Protein AF-A0A6N8GFX6-F1 (afdb_monomer_lite)

pLDDT: mean 73.93, std 19.92, range [38.25, 97.75]

Secondary structure (DSSP, 8-state):
--PPPP-----PPPP-S---TT-EE-SPPEEEEETTEEEEEEEEEETTEEEEEEEPPSSPP-HHHHHHHHHHHHHHHH-PPP---HHHHHHHTT-S--------

Radius of gyration: 24.9 Å; chains: 1; bounding box: 67×56×66 Å

Foldseek 3Di:
DDDDDPPDDDPPPDDDDDPPVQWAFPDAWDWFQAPLGIKTWTWTAHPNDTDIDIRDHPGDHDPVRVVSVVVVVVVVVVDDDDDDDPVRVVVVVPPPPPPDDDDD

Sequence (104 aa):
MTCPAPPDDADAPGAGALDADALDVVAPATVVDLAAGAAHITPVVVDGEARYAVDLPDQPLDEDDVTSLAVALQVAQAGPAVLVDVEEYGELAQDTPDTGGPRP

Organism: NCBI:txid1038857

Structure (mmCIF, N/CA/C/O backbone):
data_AF-A0A6N8GFX6-F1
#
_entry.id   AF-A0A6N8GFX6-F1
#
loop_
_atom_site.group_PDB
_atom_site.id
_atom_site.type_symbol
_atom_site.label_atom_id
_atom_site.label_alt_id
_atom_site.label_comp_id
_atom_site.label_asym_id
_atom_site.label_entity_id
_atom_site.label_seq_id
_atom_site.pdbx_PDB_ins_code
_atom_site.Cartn_x
_atom_site.Cartn_y
_atom_site.Cartn_z
_atom_site.occupancy
_atom_site.B_iso_or_equiv
_atom_site.auth_seq_id
_atom_site.auth_comp_id
_atom_site.auth_asym_id
_atom_site.auth_atom_id
_atom_site.pdbx_PDB_model_num
ATOM 1 N N . MET A 1 1 ? -51.518 -23.865 9.362 1.00 38.88 1 MET A N 1
ATOM 2 C CA . MET A 1 1 ? -51.157 -23.397 8.005 1.00 38.88 1 MET A CA 1
ATOM 3 C C . MET A 1 1 ? -50.719 -21.945 8.160 1.00 38.88 1 MET A C 1
ATOM 5 O O . MET A 1 1 ? -51.575 -21.089 8.273 1.00 38.88 1 MET A O 1
ATOM 9 N N . THR A 1 2 ? -49.540 -21.740 8.749 1.00 49.72 2 THR A N 1
ATOM 10 C CA . THR A 1 2 ? -48.256 -21.371 8.112 1.00 49.72 2 THR A CA 1
ATOM 11 C C . THR A 1 2 ? -48.330 -20.025 7.385 1.00 49.72 2 THR A C 1
ATOM 13 O O . THR A 1 2 ? -48.848 -19.930 6.278 1.00 49.72 2 THR A O 1
ATOM 16 N N . CYS A 1 3 ? -47.860 -18.978 8.063 1.00 46.12 3 CYS A N 1
ATOM 17 C CA . CYS A 1 3 ? -47.558 -17.686 7.458 1.00 46.12 3 CYS A CA 1
ATOM 18 C C . CYS A 1 3 ? -46.173 -17.809 6.802 1.00 46.12 3 CYS A C 1
ATOM 20 O O . CYS A 1 3 ? -45.245 -18.223 7.500 1.00 46.12 3 CYS A O 1
ATOM 22 N N . PRO A 1 4 ? -45.992 -17.497 5.509 1.00 55.53 4 PRO A N 1
ATOM 23 C CA . PRO A 1 4 ? -44.657 -17.450 4.931 1.00 55.53 4 PRO A CA 1
ATOM 24 C C . PRO A 1 4 ? -43.907 -16.230 5.485 1.00 55.53 4 PRO A C 1
ATOM 26 O O . PRO A 1 4 ? -44.393 -15.103 5.397 1.00 55.53 4 PRO A O 1
ATOM 29 N N . ALA A 1 5 ? -42.747 -16.477 6.092 1.00 60.16 5 ALA A N 1
ATOM 30 C CA . ALA A 1 5 ? -41.783 -15.442 6.445 1.00 60.16 5 ALA A CA 1
ATOM 31 C C . ALA A 1 5 ? -41.205 -14.806 5.163 1.00 60.16 5 ALA A C 1
ATOM 33 O O . ALA A 1 5 ? -41.067 -15.514 4.159 1.00 60.16 5 ALA A O 1
ATOM 34 N N . PRO A 1 6 ? -40.878 -13.501 5.161 1.00 62.94 6 PRO A N 1
ATOM 35 C CA . PRO A 1 6 ? -40.122 -12.904 4.064 1.00 62.94 6 PRO A CA 1
ATOM 36 C C . PRO A 1 6 ? -38.713 -13.526 4.007 1.00 62.94 6 PRO A C 1
ATOM 38 O O . PRO A 1 6 ? -38.164 -13.842 5.065 1.00 62.94 6 PRO A O 1
ATOM 41 N N . PRO A 1 7 ? -38.121 -13.734 2.815 1.00 55.84 7 PRO A N 1
ATOM 42 C CA . PRO A 1 7 ? -36.706 -14.060 2.728 1.00 55.84 7 PRO A CA 1
ATOM 43 C C . PRO A 1 7 ? -35.907 -12.851 3.221 1.00 55.84 7 PRO A C 1
ATOM 45 O O . PRO A 1 7 ? -35.988 -11.765 2.650 1.00 55.84 7 PRO A O 1
ATOM 48 N N . ASP A 1 8 ? -35.219 -13.069 4.336 1.00 50.16 8 ASP A N 1
ATOM 49 C CA . ASP A 1 8 ? -34.257 -12.161 4.940 1.00 50.16 8 ASP A CA 1
ATOM 50 C C . ASP A 1 8 ? -33.127 -11.904 3.935 1.00 50.16 8 ASP A C 1
ATOM 52 O O . ASP A 1 8 ? -32.556 -12.831 3.354 1.00 50.16 8 ASP A O 1
ATOM 56 N N . ASP A 1 9 ? -32.890 -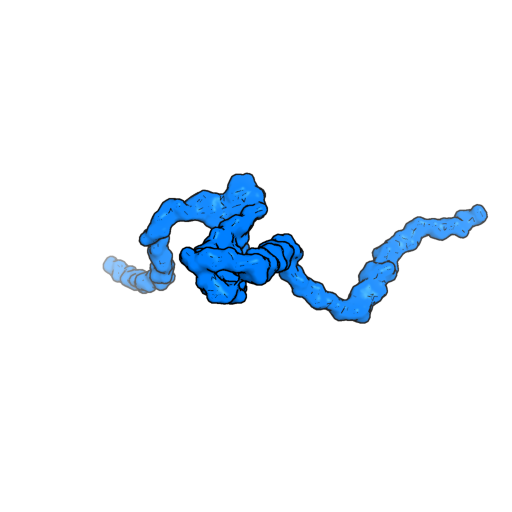10.623 3.692 1.00 52.56 9 ASP A N 1
ATOM 57 C CA . ASP A 1 9 ? -31.828 -10.060 2.876 1.00 52.56 9 ASP A CA 1
ATOM 58 C C . ASP A 1 9 ? -30.478 -10.396 3.532 1.00 52.56 9 ASP A C 1
ATOM 60 O O . ASP A 1 9 ? -30.102 -9.812 4.547 1.00 52.56 9 ASP A O 1
ATOM 64 N N . ALA A 1 10 ? -29.762 -11.378 2.988 1.00 44.44 10 ALA A N 1
ATOM 65 C CA . ALA A 1 10 ? -28.381 -11.660 3.363 1.00 44.44 10 ALA A CA 1
ATOM 66 C C . ALA A 1 10 ? -27.617 -12.257 2.174 1.00 44.44 10 ALA A C 1
ATOM 68 O O . ALA A 1 10 ? -27.044 -13.343 2.257 1.00 44.44 10 ALA A O 1
ATOM 69 N N . ASP A 1 11 ? -27.568 -11.516 1.065 1.00 44.56 11 ASP A N 1
ATOM 70 C CA . ASP A 1 11 ? -26.454 -11.607 0.113 1.00 44.56 11 ASP A CA 1
ATOM 71 C C . ASP A 1 11 ? -25.204 -10.991 0.780 1.00 44.56 11 ASP A C 1
ATOM 73 O O . ASP A 1 11 ? -24.709 -9.921 0.427 1.00 44.56 11 ASP A O 1
ATOM 77 N N . ALA A 1 12 ? -24.713 -11.655 1.829 1.00 45.22 12 ALA A N 1
ATOM 78 C CA . ALA A 1 12 ? -23.342 -11.481 2.276 1.00 45.22 12 ALA A CA 1
ATOM 79 C C . ALA A 1 12 ? -22.467 -12.192 1.233 1.00 45.22 12 ALA A C 1
ATOM 81 O O . ALA A 1 12 ? -22.660 -13.394 1.018 1.00 45.22 12 ALA A O 1
ATOM 82 N N . PRO A 1 13 ? -21.541 -11.497 0.549 1.00 46.16 13 PRO A N 1
ATOM 83 C CA . PRO A 1 13 ? -20.717 -12.138 -0.458 1.00 46.16 13 PRO A CA 1
ATOM 84 C C . PRO A 1 13 ? -19.903 -13.232 0.227 1.00 46.16 13 PRO A C 1
ATOM 86 O O . PRO A 1 13 ? -19.152 -12.985 1.171 1.00 46.16 13 PRO A O 1
ATOM 89 N N . GLY A 1 14 ? -20.137 -14.459 -0.234 1.00 38.25 14 GLY A N 1
ATOM 90 C CA . GLY A 1 14 ? -19.536 -15.664 0.299 1.00 38.25 14 GLY A CA 1
ATOM 91 C C . GLY A 1 14 ? -18.019 -15.554 0.348 1.00 38.25 14 GLY A C 1
ATOM 92 O O . GLY A 1 14 ? -17.357 -15.332 -0.666 1.00 38.25 14 GLY A O 1
ATOM 93 N N . ALA A 1 15 ? -17.492 -15.771 1.549 1.00 50.91 15 ALA A N 1
ATOM 94 C CA . ALA A 1 15 ? -16.131 -16.214 1.769 1.00 50.91 15 ALA A CA 1
ATOM 95 C C . ALA A 1 15 ? -15.851 -17.428 0.875 1.00 50.91 15 ALA A C 1
ATOM 97 O O . ALA A 1 15 ? -16.547 -18.445 0.944 1.00 50.91 15 ALA A O 1
ATOM 98 N N . GLY A 1 16 ? -14.851 -17.308 0.009 1.00 47.44 16 GLY A N 1
ATOM 99 C CA . GLY A 1 16 ? -14.548 -18.376 -0.927 1.00 47.44 16 GLY A CA 1
ATOM 100 C C . GLY A 1 16 ? -13.411 -18.081 -1.886 1.00 47.44 16 GLY A C 1
ATOM 101 O O . GLY A 1 16 ? -13.595 -18.289 -3.079 1.00 47.44 16 GLY A O 1
ATOM 102 N N . ALA A 1 17 ? -12.249 -17.646 -1.391 1.00 42.91 17 ALA A N 1
ATOM 103 C CA . ALA A 1 17 ? -10.986 -17.899 -2.084 1.00 42.91 17 ALA A CA 1
ATOM 104 C C . ALA A 1 17 ? -9.770 -17.674 -1.168 1.00 42.91 17 ALA A C 1
ATOM 106 O O . ALA A 1 17 ? -9.305 -16.552 -1.023 1.00 42.91 17 ALA A O 1
ATOM 107 N N . LEU A 1 18 ? -9.211 -18.800 -0.708 1.00 41.50 18 LEU A N 1
ATOM 108 C CA . LEU A 1 18 ? -7.833 -18.994 -0.238 1.00 41.50 18 LEU A CA 1
ATOM 109 C C . LEU A 1 18 ? -7.549 -18.563 1.210 1.00 41.50 18 LEU A C 1
ATOM 111 O O . LEU A 1 18 ? -7.956 -17.503 1.657 1.00 41.50 18 LEU A O 1
ATOM 115 N N . ASP A 1 19 ? -6.844 -19.439 1.923 1.00 46.69 19 ASP A N 1
ATOM 116 C CA . ASP A 1 19 ? -6.349 -19.296 3.295 1.00 46.69 19 ASP A CA 1
ATOM 117 C C . ASP A 1 19 ? -5.463 -18.034 3.416 1.00 46.69 19 ASP A C 1
ATOM 119 O O . ASP A 1 19 ? -4.249 -18.066 3.229 1.00 46.69 19 ASP A O 1
ATOM 123 N N . ALA A 1 20 ? -6.123 -16.898 3.639 1.00 50.47 20 ALA A N 1
ATOM 124 C CA . ALA A 1 20 ? -5.583 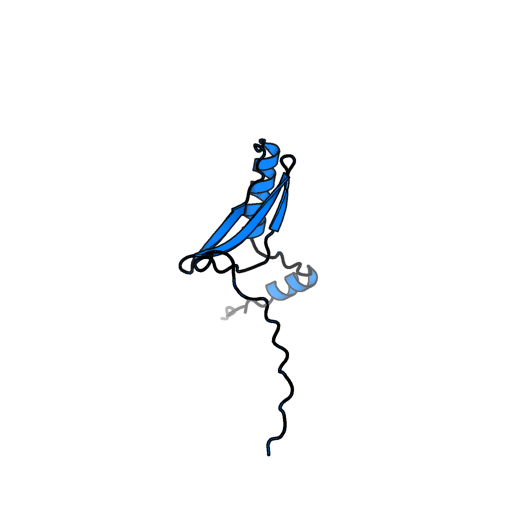-15.609 4.072 1.00 50.47 20 ALA A CA 1
ATOM 125 C C . ALA A 1 20 ? -5.918 -15.350 5.561 1.00 50.47 20 ALA A C 1
ATOM 127 O O . ALA A 1 20 ? -5.645 -14.280 6.098 1.00 50.47 20 ALA A O 1
ATOM 128 N N . ASP A 1 21 ? -6.482 -16.361 6.232 1.00 49.78 21 ASP A N 1
ATOM 129 C CA . ASP A 1 21 ? -7.096 -16.361 7.569 1.00 49.78 21 ASP A CA 1
ATOM 130 C C . ASP A 1 21 ? -6.130 -16.119 8.750 1.00 49.78 21 ASP A C 1
ATOM 132 O O . ASP A 1 21 ? -6.537 -16.189 9.907 1.00 49.78 21 ASP A O 1
ATOM 136 N N . ALA A 1 22 ? -4.853 -15.817 8.502 1.00 54.44 22 ALA A N 1
ATOM 137 C CA . ALA A 1 22 ? -3.909 -15.408 9.550 1.00 54.44 22 ALA A CA 1
ATOM 138 C C . ALA A 1 22 ? -3.534 -13.917 9.496 1.00 54.44 22 ALA A C 1
ATOM 140 O O . ALA A 1 22 ? -2.825 -13.443 10.384 1.00 54.44 22 ALA A O 1
ATOM 141 N N . LEU A 1 23 ? -3.969 -13.187 8.462 1.00 59.28 23 LEU A N 1
ATOM 142 C CA . LEU A 1 23 ? -3.656 -11.772 8.276 1.00 59.28 23 LEU A CA 1
ATOM 143 C C . LEU A 1 23 ? -4.938 -10.953 8.410 1.00 59.28 23 LEU A C 1
ATOM 145 O O . LEU A 1 23 ? -5.703 -10.815 7.459 1.00 59.28 23 LEU A O 1
ATOM 149 N N . ASP A 1 24 ? -5.167 -10.400 9.598 1.00 74.88 24 ASP A N 1
ATOM 150 C CA . ASP A 1 24 ? -6.302 -9.503 9.819 1.00 74.88 24 ASP A CA 1
ATOM 151 C C . ASP A 1 24 ? -5.970 -8.125 9.228 1.00 74.88 24 ASP A C 1
ATOM 153 O O . ASP A 1 24 ? -5.066 -7.434 9.708 1.00 74.88 24 ASP A O 1
ATOM 157 N N . VAL A 1 25 ? -6.633 -7.758 8.128 1.00 78.12 25 VAL A N 1
ATOM 158 C CA . VAL A 1 25 ? -6.407 -6.479 7.442 1.00 78.12 25 VAL A CA 1
ATOM 159 C C . VAL A 1 25 ? -7.017 -5.358 8.275 1.00 78.12 25 VAL A C 1
ATOM 161 O O . VAL A 1 25 ? -8.230 -5.271 8.441 1.00 78.12 25 VAL A O 1
ATOM 164 N N . VAL A 1 26 ? -6.166 -4.461 8.771 1.00 79.75 26 VAL A N 1
ATOM 165 C CA . VAL A 1 26 ? -6.570 -3.442 9.758 1.00 79.75 26 VAL A CA 1
ATOM 166 C C . VAL A 1 26 ? -7.124 -2.179 9.099 1.00 79.75 26 VAL A C 1
ATOM 168 O O . VAL A 1 26 ? -7.896 -1.434 9.700 1.00 79.75 26 VAL A O 1
ATOM 171 N N . ALA A 1 27 ? -6.705 -1.904 7.867 1.00 80.06 27 ALA A N 1
ATOM 172 C CA . ALA A 1 27 ? -7.054 -0.698 7.128 1.00 80.06 27 ALA A CA 1
ATOM 173 C C . ALA A 1 27 ? -6.913 -0.930 5.612 1.00 80.06 27 ALA A C 1
ATOM 175 O O . ALA A 1 27 ? -6.225 -1.866 5.195 1.00 80.06 27 ALA A O 1
ATOM 176 N N . PRO A 1 28 ? -7.567 -0.098 4.777 1.00 81.75 28 PRO A N 1
ATOM 177 C CA . PRO A 1 28 ? -7.424 -0.185 3.328 1.00 81.75 28 PRO A CA 1
ATOM 178 C C . PRO A 1 28 ? -5.961 -0.024 2.900 1.00 81.75 28 PRO A C 1
ATOM 180 O O . PRO A 1 28 ? -5.194 0.707 3.529 1.00 81.75 28 PRO A O 1
ATOM 183 N N . ALA A 1 29 ? -5.591 -0.699 1.812 1.00 86.69 29 ALA A N 1
ATOM 184 C CA . ALA A 1 29 ? -4.242 -0.638 1.275 1.00 86.69 29 ALA A CA 1
ATOM 185 C C . ALA A 1 29 ? -3.905 0.767 0.753 1.00 86.69 29 ALA A C 1
ATOM 187 O O . ALA A 1 29 ? -4.694 1.387 0.034 1.00 86.69 29 ALA A O 1
ATOM 188 N N . THR A 1 30 ? -2.701 1.237 1.065 1.00 90.06 30 THR A N 1
ATOM 189 C CA . THR A 1 30 ? -2.115 2.417 0.428 1.00 90.06 30 THR A CA 1
ATOM 190 C C . THR A 1 30 ? -1.564 2.006 -0.930 1.00 90.06 30 THR A C 1
ATOM 192 O O . THR A 1 30 ? -0.712 1.121 -1.009 1.00 90.06 30 THR A O 1
ATOM 195 N N . VAL A 1 31 ? -2.038 2.651 -1.994 1.00 93.38 31 VAL A N 1
ATOM 196 C CA . VAL A 1 31 ? -1.548 2.426 -3.360 1.00 93.38 31 VAL A CA 1
ATOM 197 C C . VAL A 1 31 ? -0.449 3.434 -3.672 1.00 93.38 31 VAL A C 1
ATOM 199 O O . VAL A 1 31 ? -0.635 4.635 -3.472 1.00 93.38 31 VAL A O 1
ATOM 202 N N . VAL A 1 32 ? 0.683 2.944 -4.168 1.00 94.06 32 VAL A N 1
ATOM 203 C CA . VAL A 1 32 ? 1.829 3.752 -4.590 1.00 94.06 32 VAL A CA 1
ATOM 204 C C . VAL A 1 32 ? 2.014 3.563 -6.088 1.00 94.06 32 VAL A C 1
ATOM 206 O O . VAL A 1 32 ? 2.248 2.448 -6.546 1.00 94.06 32 VAL A O 1
ATOM 209 N N . ASP A 1 33 ? 1.890 4.644 -6.849 1.00 94.88 33 ASP A N 1
ATOM 210 C CA . ASP A 1 33 ? 2.123 4.631 -8.293 1.00 94.88 33 ASP A CA 1
ATOM 211 C C . ASP A 1 33 ? 3.629 4.790 -8.547 1.00 94.88 33 ASP A C 1
ATOM 213 O O . ASP A 1 33 ? 4.199 5.847 -8.268 1.00 94.88 33 ASP A O 1
ATOM 217 N N . LEU A 1 34 ? 4.280 3.705 -8.972 1.00 94.50 34 LEU A N 1
ATOM 218 C CA . LEU A 1 34 ? 5.703 3.662 -9.314 1.00 94.50 34 LEU A CA 1
ATOM 219 C C . LEU A 1 34 ? 5.861 3.630 -10.837 1.00 94.50 34 LEU A C 1
ATOM 221 O O . LEU A 1 34 ? 4.943 3.228 -11.558 1.00 94.50 34 LEU A O 1
ATOM 225 N N . ALA A 1 35 ? 7.048 3.960 -11.344 1.00 94.12 35 ALA A N 1
ATOM 226 C CA . ALA A 1 35 ? 7.342 3.859 -12.772 1.00 94.12 35 ALA A CA 1
ATOM 227 C C . ALA A 1 35 ? 7.219 2.409 -13.279 1.00 94.12 35 ALA A C 1
ATOM 229 O O . ALA A 1 35 ? 6.719 2.169 -14.383 1.00 94.12 35 ALA A O 1
ATOM 230 N N . ALA A 1 36 ? 7.614 1.435 -12.453 1.00 91.31 36 ALA A N 1
ATOM 231 C CA . ALA A 1 36 ? 7.445 0.005 -12.711 1.00 91.31 36 ALA A CA 1
ATOM 232 C C . ALA A 1 36 ? 5.983 -0.496 -12.623 1.00 91.31 36 ALA A C 1
ATOM 234 O O . ALA A 1 36 ? 5.675 -1.584 -13.124 1.00 91.31 36 ALA A O 1
ATOM 235 N N . GLY A 1 37 ? 5.070 0.274 -12.023 1.00 93.38 37 GLY A N 1
ATOM 236 C CA . GLY A 1 37 ? 3.660 -0.079 -11.828 1.00 93.38 37 GLY A CA 1
ATOM 237 C C . GLY A 1 37 ? 3.165 0.174 -10.401 1.00 93.38 37 GLY A C 1
ATOM 238 O O . GLY A 1 37 ? 3.910 0.608 -9.530 1.00 93.38 37 GLY A O 1
ATOM 239 N N . ALA A 1 38 ? 1.888 -0.100 -10.141 1.00 94.94 38 ALA A N 1
ATOM 240 C CA . ALA A 1 38 ? 1.305 0.138 -8.823 1.00 94.94 38 ALA A CA 1
ATOM 241 C C . ALA A 1 38 ? 1.789 -0.894 -7.789 1.00 94.94 38 ALA A C 1
ATOM 243 O O . ALA A 1 38 ? 1.623 -2.097 -7.991 1.00 94.94 38 ALA A O 1
ATOM 244 N N . ALA A 1 39 ? 2.318 -0.415 -6.664 1.00 95.38 39 ALA A N 1
ATOM 245 C CA . ALA A 1 39 ? 2.569 -1.215 -5.470 1.00 95.38 39 ALA A CA 1
ATOM 246 C C . ALA A 1 39 ? 1.458 -0.991 -4.433 1.00 95.38 39 ALA A C 1
ATOM 248 O O . ALA A 1 39 ? 0.921 0.114 -4.309 1.00 95.38 39 ALA A O 1
ATOM 249 N N . HIS A 1 40 ? 1.130 -2.025 -3.657 1.00 95.00 40 HIS A N 1
ATOM 250 C CA . HIS A 1 40 ? 0.101 -1.958 -2.617 1.00 95.00 40 HIS A CA 1
ATOM 251 C C . HIS A 1 40 ? 0.704 -2.266 -1.249 1.00 95.00 40 HIS A C 1
ATOM 253 O O . HIS A 1 40 ? 1.306 -3.318 -1.042 1.00 95.00 40 HIS A O 1
ATOM 259 N N . ILE A 1 41 ? 0.508 -1.360 -0.293 1.00 94.06 41 ILE A N 1
ATOM 260 C CA . ILE A 1 41 ? 0.940 -1.519 1.097 1.00 94.06 41 ILE A CA 1
ATOM 261 C C . ILE A 1 41 ? -0.303 -1.759 1.949 1.00 94.06 41 ILE A C 1
ATOM 263 O O . ILE A 1 41 ? -1.093 -0.843 2.173 1.00 94.06 41 ILE A O 1
ATOM 267 N N . THR A 1 42 ? -0.472 -2.985 2.440 1.00 92.50 42 THR A N 1
ATOM 268 C CA . THR A 1 42 ? -1.641 -3.392 3.230 1.00 92.50 42 THR A CA 1
ATOM 269 C C . THR A 1 42 ? -1.244 -3.599 4.693 1.00 92.50 42 THR A C 1
ATOM 271 O O . THR A 1 42 ? -0.440 -4.491 4.975 1.00 92.50 42 THR A O 1
ATOM 274 N N . PRO A 1 43 ? -1.774 -2.809 5.642 1.00 90.50 43 PRO A N 1
ATOM 275 C CA . PRO A 1 43 ? -1.560 -3.048 7.064 1.00 90.50 43 PRO A CA 1
ATOM 276 C C . PRO A 1 43 ? -2.296 -4.317 7.507 1.00 90.50 43 PRO A C 1
ATOM 278 O O . PRO A 1 43 ? -3.500 -4.464 7.285 1.00 90.50 43 PRO A O 1
ATOM 281 N N . VAL A 1 44 ? -1.569 -5.221 8.156 1.00 91.12 44 VAL A N 1
ATOM 282 C CA . VAL A 1 44 ? -2.069 -6.517 8.629 1.00 91.12 44 VAL A CA 1
ATOM 283 C C . VAL A 1 44 ? -1.648 -6.752 10.074 1.00 91.12 44 VAL A C 1
ATOM 285 O O . VAL A 1 44 ? -0.567 -6.336 10.485 1.00 91.12 44 VAL A O 1
ATOM 288 N N . VAL A 1 45 ? -2.471 -7.438 10.859 1.00 90.00 45 VAL A N 1
ATOM 289 C CA . VAL A 1 45 ? -2.076 -7.940 12.180 1.00 90.00 45 VAL A CA 1
ATOM 290 C C . VAL A 1 45 ? -1.664 -9.392 12.051 1.00 90.00 45 VAL A C 1
ATOM 292 O O . VAL A 1 45 ? -2.406 -10.217 11.524 1.00 90.00 45 VAL A O 1
ATOM 295 N N . VAL A 1 46 ? -0.472 -9.694 12.559 1.00 90.69 46 VAL A N 1
ATOM 296 C CA . VAL A 1 46 ? 0.098 -11.041 12.566 1.00 90.69 46 VAL A CA 1
ATOM 297 C C . VAL A 1 46 ? 0.573 -11.330 13.980 1.00 90.69 46 VAL A C 1
ATOM 299 O O . VAL A 1 46 ? 1.426 -10.616 14.504 1.00 90.69 46 VAL A O 1
ATOM 302 N N . ASP A 1 47 ? -0.010 -12.343 14.619 1.00 89.44 47 ASP A N 1
ATOM 303 C CA . ASP A 1 47 ? 0.248 -12.692 16.026 1.00 89.44 47 ASP A CA 1
ATOM 304 C C . ASP A 1 47 ? 0.017 -11.527 17.015 1.00 89.44 47 ASP A C 1
ATOM 306 O O . ASP A 1 47 ? 0.693 -11.413 18.037 1.00 89.44 47 ASP A O 1
ATOM 310 N N . GLY A 1 48 ? -0.930 -10.631 16.714 1.00 87.12 48 GLY A N 1
ATOM 311 C CA . GLY A 1 48 ? -1.207 -9.441 17.530 1.00 87.12 48 GLY A CA 1
ATOM 312 C C . GLY A 1 48 ? -0.226 -8.279 17.324 1.00 87.12 48 GLY A C 1
ATOM 313 O O . GLY A 1 48 ? -0.353 -7.255 17.992 1.00 87.12 48 GLY A O 1
ATOM 314 N N . GLU A 1 49 ? 0.728 -8.406 16.399 1.00 87.25 49 GLU A N 1
ATOM 315 C CA . GLU A 1 49 ? 1.669 -7.349 16.030 1.00 87.25 49 GLU A CA 1
ATOM 316 C C . GLU A 1 49 ? 1.262 -6.704 14.699 1.00 87.25 49 GLU A C 1
ATOM 318 O O . GLU A 1 49 ? 0.952 -7.397 13.728 1.00 87.25 49 GLU A O 1
ATOM 323 N N . ALA A 1 50 ? 1.278 -5.370 14.647 1.00 86.81 50 ALA A N 1
ATOM 324 C CA . ALA A 1 50 ? 1.020 -4.628 13.418 1.00 86.81 50 ALA A CA 1
ATOM 325 C C . ALA A 1 50 ? 2.194 -4.791 12.441 1.00 86.81 50 ALA A C 1
ATOM 327 O O . ALA A 1 50 ? 3.328 -4.410 12.736 1.00 86.81 50 ALA A O 1
ATOM 328 N N . ARG A 1 51 ? 1.907 -5.345 11.263 1.00 90.88 51 ARG A N 1
ATOM 329 C CA . ARG A 1 51 ? 2.842 -5.555 10.154 1.00 90.88 51 ARG A CA 1
ATOM 330 C C . ARG A 1 51 ? 2.254 -4.985 8.865 1.00 90.88 51 ARG A C 1
ATOM 332 O O . ARG A 1 51 ? 1.126 -4.501 8.830 1.00 90.88 51 ARG A O 1
ATOM 339 N N . TYR A 1 52 ? 3.040 -5.029 7.797 1.00 90.75 52 TYR A N 1
ATOM 340 C CA . TYR A 1 52 ? 2.630 -4.547 6.484 1.00 90.75 52 TYR A CA 1
ATOM 341 C C . TYR A 1 52 ? 2.960 -5.603 5.439 1.00 90.75 52 TYR A C 1
ATOM 343 O O . TYR A 1 52 ? 4.109 -6.032 5.330 1.00 90.75 52 TYR A O 1
ATOM 351 N N . ALA A 1 53 ? 1.950 -6.018 4.682 1.00 92.56 53 ALA A N 1
ATOM 352 C CA . ALA A 1 53 ? 2.138 -6.778 3.459 1.00 92.56 53 ALA A CA 1
ATOM 353 C C . ALA A 1 53 ? 2.390 -5.794 2.312 1.00 92.56 53 ALA A C 1
ATOM 355 O O . ALA A 1 53 ? 1.663 -4.809 2.170 1.00 92.56 53 ALA A O 1
ATOM 356 N N . VAL A 1 54 ? 3.426 -6.048 1.516 1.00 93.81 54 VAL A N 1
ATOM 357 C CA . VAL A 1 54 ? 3.788 -5.211 0.367 1.00 93.81 54 VAL A CA 1
ATOM 358 C C . VAL A 1 54 ? 3.698 -6.060 -0.892 1.00 93.81 54 VAL A C 1
ATOM 360 O O . VAL A 1 54 ? 4.443 -7.028 -1.038 1.00 93.81 54 VAL A O 1
ATOM 363 N N . ASP A 1 55 ? 2.778 -5.693 -1.776 1.00 95.25 55 ASP A N 1
ATOM 364 C CA . ASP A 1 55 ? 2.621 -6.268 -3.110 1.00 95.25 55 ASP A CA 1
ATOM 365 C C . ASP A 1 55 ? 3.333 -5.353 -4.115 1.00 95.25 55 ASP A C 1
ATOM 367 O O . ASP A 1 55 ? 3.048 -4.152 -4.178 1.00 95.25 55 ASP A O 1
ATOM 371 N N . LEU A 1 56 ? 4.327 -5.899 -4.815 1.00 95.25 56 LEU A N 1
ATOM 372 C CA . LEU A 1 56 ? 5.180 -5.165 -5.747 1.00 95.25 56 LEU A CA 1
ATOM 373 C C . LEU A 1 56 ? 4.764 -5.456 -7.190 1.00 95.25 56 LEU A C 1
ATOM 375 O O . LEU A 1 56 ? 4.342 -6.576 -7.479 1.00 95.25 56 LEU A O 1
ATOM 3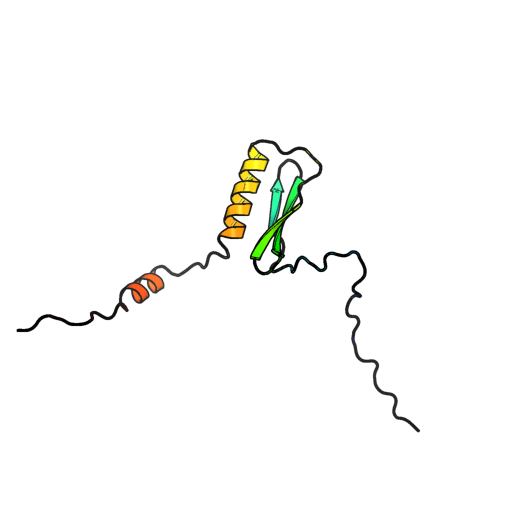79 N N . PRO A 1 57 ? 4.957 -4.503 -8.118 1.00 94.44 57 PRO A N 1
ATOM 380 C CA . PRO A 1 57 ? 4.747 -4.773 -9.531 1.00 94.44 57 PRO A CA 1
ATOM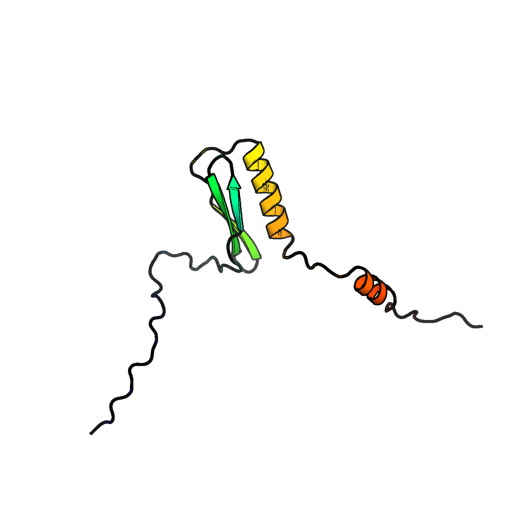 381 C C . PRO A 1 57 ? 5.707 -5.859 -10.042 1.00 94.44 57 PRO A C 1
ATOM 383 O O . PRO A 1 57 ? 6.826 -6.011 -9.552 1.00 94.44 57 PRO A O 1
ATOM 386 N N . ASP A 1 58 ? 5.291 -6.575 -11.088 1.00 94.31 58 ASP A N 1
ATOM 387 C CA . ASP A 1 58 ? 6.105 -7.623 -11.723 1.00 94.31 58 ASP A CA 1
ATOM 388 C C . ASP A 1 58 ? 7.382 -7.079 -12.391 1.00 94.31 58 ASP A C 1
ATOM 390 O O . ASP A 1 58 ? 8.338 -7.820 -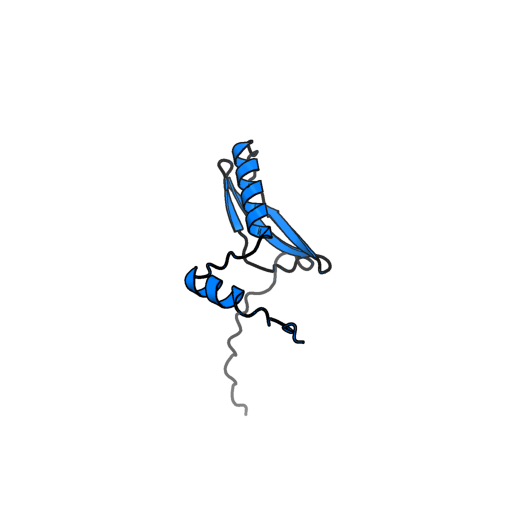12.641 1.00 94.31 58 ASP A O 1
ATOM 394 N N . GLN A 1 59 ? 7.395 -5.787 -12.732 1.00 93.56 59 GLN A N 1
ATOM 395 C CA . GLN A 1 59 ? 8.558 -5.128 -13.316 1.00 93.56 59 GLN A CA 1
ATOM 396 C C . GLN A 1 59 ? 9.597 -4.795 -12.235 1.00 93.56 59 GLN A C 1
ATOM 398 O O . GLN A 1 59 ? 9.236 -4.433 -11.116 1.00 93.56 59 GLN A O 1
ATOM 403 N N . PRO A 1 60 ? 10.900 -4.881 -12.559 1.00 94.44 60 PRO A N 1
ATOM 404 C CA . PRO A 1 60 ? 11.947 -4.534 -11.611 1.00 94.44 60 PRO A CA 1
ATOM 405 C C . PRO A 1 60 ? 11.871 -3.050 -11.243 1.00 94.44 60 PRO A C 1
ATOM 407 O O . PRO A 1 60 ? 11.751 -2.200 -12.122 1.00 94.44 60 PRO A O 1
ATOM 410 N N . LEU A 1 61 ? 11.992 -2.765 -9.949 1.00 96.38 61 LEU A N 1
ATOM 411 C CA . LEU A 1 61 ? 12.047 -1.402 -9.430 1.00 96.38 61 LEU A CA 1
ATOM 412 C C . LEU A 1 61 ? 13.428 -0.789 -9.676 1.00 96.38 61 LEU A C 1
ATOM 414 O O . LEU A 1 61 ? 14.452 -1.455 -9.478 1.00 96.38 61 LEU A O 1
ATOM 418 N N . ASP A 1 62 ? 13.453 0.483 -10.056 1.00 97.00 62 ASP A N 1
ATOM 419 C CA . ASP A 1 62 ? 14.666 1.297 -10.045 1.00 97.00 62 ASP A CA 1
ATOM 420 C C . ASP A 1 62 ? 14.870 2.009 -8.689 1.00 97.00 62 ASP A C 1
ATOM 422 O O . ASP A 1 62 ? 14.142 1.789 -7.720 1.00 97.00 62 ASP A O 1
ATOM 426 N N . GLU A 1 63 ? 15.927 2.816 -8.578 1.00 97.75 63 GLU A N 1
ATOM 427 C CA . GLU A 1 63 ? 16.273 3.503 -7.325 1.00 97.75 63 GLU A CA 1
ATOM 428 C C . GLU A 1 63 ? 15.222 4.549 -6.910 1.00 97.75 63 GLU A C 1
ATOM 430 O O . GLU A 1 63 ? 14.951 4.716 -5.713 1.00 97.75 63 GLU A O 1
ATOM 435 N N . ASP A 1 64 ? 14.595 5.212 -7.883 1.00 96.69 64 ASP A N 1
ATOM 436 C CA . ASP A 1 64 ? 13.560 6.218 -7.643 1.00 96.69 64 ASP A CA 1
ATOM 437 C C . ASP A 1 64 ? 12.268 5.553 -7.143 1.00 96.69 64 ASP A C 1
ATOM 439 O O . ASP A 1 64 ? 11.644 6.024 -6.181 1.00 96.69 64 ASP A O 1
ATOM 443 N N . ASP A 1 65 ? 11.912 4.406 -7.722 1.00 96.38 65 ASP A N 1
ATOM 444 C CA . ASP A 1 65 ? 10.781 3.586 -7.295 1.00 96.38 65 ASP A CA 1
ATOM 445 C C . ASP A 1 65 ? 10.977 3.049 -5.870 1.00 96.38 65 ASP A C 1
ATOM 447 O O . ASP A 1 65 ? 10.078 3.143 -5.028 1.00 96.38 65 ASP A O 1
ATOM 451 N N . VAL A 1 66 ? 12.173 2.539 -5.554 1.00 95.88 66 VAL A N 1
ATOM 452 C CA . VAL A 1 66 ? 12.509 2.075 -4.195 1.00 95.88 66 VAL A CA 1
ATOM 453 C C . VAL A 1 66 ? 12.429 3.224 -3.189 1.00 95.88 66 VAL A C 1
ATOM 455 O O . VAL A 1 66 ? 11.909 3.043 -2.084 1.00 95.88 66 VAL A O 1
ATOM 458 N N . THR A 1 67 ? 12.901 4.415 -3.564 1.00 96.06 67 THR A N 1
ATOM 459 C CA . THR A 1 67 ? 12.843 5.609 -2.706 1.00 96.06 67 THR A CA 1
ATOM 460 C C . THR A 1 67 ? 11.398 6.032 -2.447 1.00 96.06 67 THR A C 1
ATOM 462 O O . THR A 1 67 ? 11.016 6.271 -1.298 1.00 96.06 67 THR A O 1
ATOM 465 N N . SER A 1 68 ? 10.571 6.055 -3.492 1.00 94.56 68 SER A N 1
ATOM 466 C CA . SER A 1 68 ? 9.138 6.360 -3.406 1.00 94.56 68 SER A CA 1
ATOM 467 C C . SER A 1 68 ? 8.402 5.371 -2.500 1.00 94.56 68 SER A C 1
ATOM 469 O O . SER A 1 68 ? 7.645 5.775 -1.612 1.00 94.56 68 SER A O 1
ATOM 471 N N . LEU A 1 69 ? 8.685 4.075 -2.656 1.00 94.25 69 LEU A N 1
ATOM 472 C CA . LEU A 1 69 ? 8.110 3.022 -1.825 1.00 94.25 69 LEU A CA 1
ATOM 473 C C . LEU A 1 69 ? 8.526 3.155 -0.351 1.00 94.25 69 LEU A C 1
ATOM 475 O O . LEU A 1 69 ? 7.691 2.997 0.541 1.00 94.25 69 LEU A O 1
ATOM 479 N N . ALA A 1 70 ? 9.793 3.481 -0.077 1.00 94.69 70 ALA A N 1
ATOM 480 C CA . ALA A 1 70 ? 10.288 3.670 1.286 1.00 94.69 70 ALA A CA 1
ATOM 481 C C . ALA A 1 70 ? 9.585 4.837 1.999 1.00 94.69 70 ALA A C 1
ATOM 483 O O . ALA A 1 70 ? 9.187 4.706 3.160 1.00 94.69 70 ALA A O 1
ATOM 484 N N . VAL A 1 71 ? 9.374 5.957 1.299 1.00 93.69 71 VAL A N 1
ATOM 485 C CA . VAL A 1 71 ? 8.620 7.103 1.833 1.00 93.69 71 VAL A CA 1
ATOM 486 C C . VAL A 1 71 ? 7.170 6.714 2.108 1.00 93.69 71 VAL A C 1
ATOM 488 O O . VAL A 1 71 ? 6.656 6.997 3.191 1.00 93.69 71 VAL A O 1
ATOM 491 N N . ALA A 1 72 ? 6.517 6.024 1.171 1.00 92.06 72 ALA A N 1
ATOM 492 C CA . ALA A 1 72 ? 5.138 5.581 1.347 1.00 92.06 72 ALA A CA 1
ATOM 493 C C . ALA A 1 72 ? 4.981 4.627 2.542 1.00 92.06 72 ALA A C 1
ATOM 495 O O . ALA A 1 72 ? 4.038 4.769 3.322 1.00 92.06 72 ALA A O 1
ATOM 496 N N . LEU A 1 73 ? 5.929 3.706 2.741 1.00 91.56 73 LEU A N 1
ATOM 497 C CA . LEU A 1 73 ? 5.932 2.808 3.895 1.00 91.56 73 LEU A CA 1
ATOM 498 C C . LEU A 1 73 ? 6.119 3.575 5.210 1.00 91.56 73 LEU A C 1
ATOM 500 O O . LEU A 1 73 ? 5.418 3.303 6.184 1.00 91.56 73 LEU A O 1
ATOM 504 N N . GLN A 1 74 ? 7.011 4.567 5.237 1.00 90.38 74 GLN A N 1
ATOM 505 C CA . GLN A 1 74 ? 7.212 5.415 6.413 1.00 90.38 74 GLN A CA 1
ATOM 506 C C . GLN A 1 74 ? 5.946 6.207 6.774 1.00 90.38 74 GLN A C 1
ATOM 508 O O . GLN A 1 74 ? 5.620 6.333 7.955 1.00 90.38 74 GLN A O 1
ATOM 513 N N . VAL A 1 75 ? 5.223 6.716 5.770 1.00 87.38 75 VAL A N 1
ATOM 514 C CA . VAL A 1 75 ? 3.942 7.416 5.959 1.00 87.38 75 VAL A CA 1
ATOM 515 C C . VAL A 1 75 ? 2.865 6.454 6.456 1.00 87.38 75 VAL A C 1
ATOM 517 O O . VAL A 1 75 ? 2.164 6.777 7.411 1.00 87.38 75 VAL A O 1
ATOM 520 N N . ALA A 1 76 ? 2.770 5.257 5.871 1.00 85.31 76 ALA A N 1
ATOM 521 C CA . ALA A 1 76 ? 1.825 4.234 6.318 1.00 85.31 76 ALA A CA 1
ATOM 522 C C . ALA A 1 76 ? 2.043 3.868 7.798 1.00 85.31 76 ALA A C 1
ATOM 524 O O . ALA A 1 76 ? 1.080 3.730 8.547 1.00 85.31 76 ALA A O 1
ATOM 525 N N . GLN A 1 77 ? 3.304 3.798 8.237 1.00 85.12 77 GLN A N 1
ATOM 526 C CA . GLN A 1 77 ? 3.674 3.535 9.631 1.00 85.12 77 GLN A CA 1
ATOM 527 C C . GLN A 1 77 ? 3.417 4.708 10.581 1.00 85.12 77 GLN A C 1
ATOM 529 O O . GLN A 1 77 ? 3.152 4.483 11.761 1.00 85.12 77 GLN A O 1
ATOM 534 N N . ALA A 1 78 ? 3.516 5.949 10.099 1.00 82.69 78 ALA A N 1
ATOM 535 C CA . ALA A 1 78 ? 3.307 7.140 10.920 1.00 82.69 78 ALA A CA 1
ATOM 536 C C . ALA A 1 78 ? 1.833 7.337 11.323 1.00 82.69 78 ALA A C 1
ATOM 538 O O . ALA A 1 78 ? 1.552 8.045 12.290 1.00 82.69 78 ALA A O 1
ATOM 539 N N . GLY A 1 79 ? 0.904 6.686 10.617 1.00 70.00 79 GLY A N 1
ATOM 540 C CA . GLY A 1 79 ? -0.529 6.813 10.855 1.00 70.00 79 GLY A CA 1
ATOM 541 C C . GLY A 1 79 ? -1.121 8.108 10.280 1.00 70.00 79 GLY A C 1
ATOM 542 O O . GLY A 1 79 ? -0.429 8.890 9.623 1.00 70.00 79 GLY A O 1
ATOM 543 N N . PRO A 1 80 ? -2.432 8.338 10.474 1.00 68.12 80 PRO A N 1
ATOM 544 C CA . PRO A 1 80 ? -3.111 9.504 9.924 1.00 68.12 80 PRO A CA 1
ATOM 545 C C . PRO A 1 80 ? -2.577 10.796 10.553 1.00 68.12 80 PRO A C 1
ATOM 547 O O . PRO A 1 80 ? -2.630 10.982 11.768 1.00 68.12 80 PRO A O 1
ATOM 550 N N . ALA A 1 81 ? -2.108 11.717 9.713 1.00 67.94 81 ALA A N 1
ATOM 551 C CA . ALA A 1 81 ? -1.788 13.068 10.147 1.00 67.94 81 ALA A CA 1
ATOM 552 C C . ALA A 1 81 ? -3.090 13.824 10.456 1.00 67.94 81 ALA A C 1
ATOM 554 O O . ALA A 1 81 ? -3.914 14.048 9.568 1.00 67.94 81 ALA A O 1
ATOM 555 N N . VAL A 1 82 ? -3.274 14.219 11.716 1.00 69.81 82 VAL A N 1
ATOM 556 C CA . VAL A 1 82 ? -4.367 15.106 12.128 1.00 69.81 82 VAL A CA 1
ATOM 557 C C . VAL A 1 82 ? -3.875 16.543 11.995 1.00 69.81 82 VAL A C 1
ATOM 559 O O . VAL A 1 82 ? -2.909 16.933 12.649 1.00 69.81 82 VAL A O 1
ATOM 562 N N . LEU A 1 83 ? -4.521 17.326 11.131 1.00 70.75 83 LEU A N 1
ATOM 563 C CA . LEU A 1 83 ? -4.288 18.766 11.067 1.00 70.75 83 LEU A CA 1
ATOM 564 C C . LEU A 1 83 ? -4.969 19.406 12.277 1.00 70.75 83 LEU A C 1
ATOM 566 O O . LEU A 1 83 ? -6.195 19.387 12.369 1.00 70.75 83 LEU A O 1
ATOM 570 N N . VAL A 1 84 ? -4.169 19.933 13.199 1.00 73.69 84 VAL A N 1
ATOM 571 C CA . VAL A 1 84 ? -4.649 20.729 14.332 1.00 73.69 84 VAL A CA 1
ATOM 572 C C . VAL A 1 84 ? -4.464 22.197 13.976 1.00 73.69 84 VAL A C 1
ATOM 574 O O . VAL A 1 84 ? -3.411 22.583 13.460 1.00 73.69 84 VAL A O 1
ATOM 577 N N . ASP A 1 85 ? -5.499 22.993 14.216 1.00 81.25 85 ASP A N 1
ATOM 578 C CA . ASP A 1 85 ? -5.449 24.437 14.019 1.00 81.25 85 ASP A CA 1
ATOM 579 C C . ASP A 1 85 ? -4.404 25.049 14.971 1.00 81.25 85 ASP A C 1
ATOM 581 O O . ASP A 1 85 ? -4.272 24.632 16.127 1.00 81.25 85 ASP A O 1
ATOM 585 N N . VAL A 1 86 ? -3.590 25.990 14.484 1.00 74.06 86 VAL A N 1
ATOM 586 C CA . VAL A 1 86 ? -2.450 26.517 15.261 1.00 74.06 86 VAL A CA 1
ATOM 587 C C . VAL A 1 86 ? -2.947 27.278 16.492 1.00 74.06 86 VAL A C 1
ATOM 589 O O . VAL A 1 86 ? -2.296 27.256 17.541 1.00 74.06 86 VAL A O 1
ATOM 592 N N . GLU A 1 87 ? -4.120 27.897 16.383 1.00 71.56 87 GLU A N 1
ATOM 593 C CA . GLU A 1 87 ? -4.810 28.567 17.472 1.00 71.56 87 GLU A CA 1
ATOM 594 C C . GLU A 1 87 ? -5.228 27.575 18.577 1.00 71.56 87 GLU A C 1
ATOM 596 O O . GLU A 1 87 ? -5.023 27.871 19.754 1.00 71.56 87 GLU A O 1
ATOM 601 N N . GLU A 1 88 ? -5.685 26.366 18.224 1.00 62.62 88 GLU A N 1
ATOM 602 C CA . GLU A 1 88 ? -6.061 25.299 19.175 1.00 62.62 88 GLU A CA 1
ATOM 603 C C . GLU A 1 88 ? -4.834 24.691 19.890 1.00 62.62 88 GLU A C 1
ATOM 605 O O . GLU A 1 88 ? -4.876 24.368 21.081 1.00 62.62 88 GLU A O 1
ATOM 610 N N . TYR A 1 89 ? -3.689 24.602 19.203 1.00 60.75 89 TYR A N 1
ATOM 611 C CA . TYR A 1 89 ? -2.444 24.095 19.798 1.00 60.75 89 TYR A CA 1
ATOM 612 C C . TYR A 1 89 ? -1.882 25.027 20.891 1.00 60.75 89 TYR A C 1
ATOM 614 O O . TYR A 1 89 ? -1.239 24.571 21.842 1.00 60.75 89 TYR A O 1
ATOM 622 N N . GLY A 1 90 ? -2.136 26.337 20.781 1.00 58.97 90 GLY A N 1
ATOM 623 C CA . GLY A 1 90 ? -1.728 27.333 21.775 1.00 58.97 90 GLY A CA 1
ATOM 624 C C . GLY A 1 90 ? -2.490 27.239 23.100 1.00 58.97 90 GLY A C 1
ATOM 625 O O . GLY A 1 90 ? -1.919 27.550 24.146 1.00 58.97 90 GLY 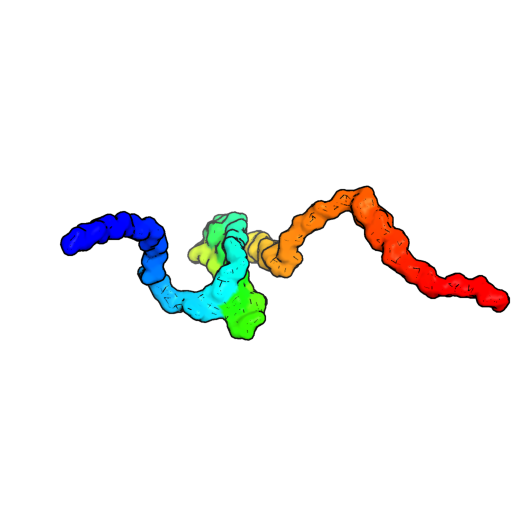A O 1
ATOM 626 N N . GLU A 1 91 ? -3.743 26.775 23.075 1.00 58.19 91 GLU A N 1
ATOM 627 C CA . GLU A 1 91 ? -4.582 26.631 24.273 1.00 58.19 91 GLU A CA 1
ATOM 628 C C . GLU A 1 91 ? -4.225 25.368 25.078 1.00 58.19 91 GLU A C 1
ATOM 630 O O . GLU A 1 91 ? -4.179 25.409 26.307 1.00 58.19 91 GLU A O 1
ATOM 635 N N . LEU A 1 92 ? -3.845 24.271 24.410 1.00 55.66 92 LEU A N 1
ATOM 636 C CA . LEU A 1 92 ? -3.426 23.023 25.073 1.00 55.66 92 LEU A CA 1
ATOM 637 C C . LEU A 1 92 ? -2.082 23.136 25.813 1.00 55.66 92 LEU A C 1
ATOM 639 O O . LEU A 1 92 ? -1.839 22.411 26.777 1.00 55.66 92 LEU A O 1
ATOM 643 N N . ALA A 1 93 ? -1.207 24.058 25.401 1.00 55.16 93 ALA A N 1
ATOM 644 C CA . ALA A 1 93 ? 0.068 24.313 26.076 1.00 55.16 93 ALA A CA 1
ATOM 645 C C . ALA A 1 93 ? -0.078 25.116 27.388 1.00 55.16 93 ALA A C 1
ATOM 647 O O . ALA A 1 93 ? 0.897 25.246 28.130 1.00 55.16 93 ALA A O 1
ATOM 648 N N . GLN A 1 94 ? -1.265 25.662 27.679 1.00 52.38 94 GLN A N 1
ATOM 649 C CA . GLN A 1 94 ? -1.531 26.455 28.887 1.00 52.38 94 GLN A CA 1
ATOM 650 C C . GLN A 1 94 ? -2.193 25.651 30.017 1.00 52.38 94 GLN A C 1
ATOM 652 O O . GLN A 1 94 ? -2.270 26.149 31.138 1.00 52.38 94 GLN A O 1
ATOM 657 N N . ASP A 1 95 ? -2.598 24.402 29.760 1.00 46.75 95 ASP A N 1
ATOM 658 C CA . ASP A 1 95 ? -3.251 23.525 30.745 1.00 46.75 95 ASP A CA 1
ATOM 659 C C . ASP A 1 95 ? -2.271 22.548 31.430 1.00 46.75 95 ASP A C 1
ATOM 661 O O . ASP A 1 95 ? -2.658 21.520 31.979 1.00 46.75 95 ASP A O 1
ATOM 665 N N . THR A 1 96 ? -0.965 22.848 31.448 1.00 50.03 96 THR A N 1
ATOM 666 C CA . THR A 1 96 ? -0.110 22.277 32.499 1.00 50.03 96 THR A CA 1
ATOM 667 C C . THR A 1 96 ? -0.499 22.932 33.822 1.00 50.03 96 THR A C 1
ATOM 669 O O . THR A 1 96 ? -0.298 24.142 33.955 1.00 50.03 96 THR A O 1
ATOM 672 N N . PRO A 1 97 ? -1.015 22.189 34.821 1.00 47.28 97 PRO A N 1
ATOM 673 C CA . PRO A 1 97 ? -1.276 22.768 36.125 1.00 47.28 97 PRO A CA 1
ATOM 674 C C . PRO A 1 97 ? 0.060 23.206 36.724 1.00 47.28 97 PRO A C 1
ATOM 676 O O . PRO A 1 97 ? 0.881 22.368 37.110 1.00 47.28 97 PRO A O 1
ATOM 679 N N . ASP A 1 98 ? 0.267 24.523 36.794 1.00 48.41 98 ASP A N 1
ATOM 680 C CA . ASP A 1 98 ? 1.276 25.177 37.626 1.00 48.41 98 ASP A CA 1
ATOM 681 C C . ASP A 1 98 ? 1.013 24.745 39.077 1.00 48.41 98 ASP A C 1
ATOM 683 O O . ASP A 1 98 ? 0.202 25.299 39.826 1.00 48.41 98 ASP A O 1
ATOM 687 N N . THR A 1 99 ? 1.599 23.601 39.422 1.00 54.50 99 THR A N 1
ATOM 688 C CA . THR A 1 99 ? 1.475 22.984 40.728 1.00 54.50 99 THR A CA 1
ATOM 689 C C . THR A 1 99 ? 2.477 23.673 41.631 1.00 54.50 99 THR A C 1
ATOM 691 O O . THR A 1 99 ? 3.626 23.256 41.744 1.00 54.50 99 THR A O 1
ATOM 694 N N . GLY A 1 100 ? 1.989 24.696 42.323 1.00 45.56 100 GLY A N 1
ATOM 695 C CA . GLY A 1 100 ? 2.523 25.101 43.617 1.00 45.56 100 GLY A CA 1
ATOM 696 C C . GLY A 1 100 ? 3.586 26.186 43.551 1.00 45.56 100 GLY A C 1
ATOM 697 O O . GLY A 1 100 ? 4.781 25.918 43.469 1.00 45.56 100 GLY A O 1
ATOM 698 N N . GLY A 1 101 ? 3.135 27.429 43.712 1.00 45.34 101 GLY A N 1
ATOM 699 C CA . GLY A 1 101 ? 4.017 28.567 43.937 1.00 45.34 101 GLY A CA 1
ATOM 700 C C . GLY A 1 101 ? 4.838 28.463 45.231 1.00 45.34 101 GLY A C 1
ATOM 701 O O . GLY A 1 101 ? 4.483 27.716 46.146 1.00 45.34 101 GLY A O 1
ATOM 702 N N . PRO A 1 102 ? 5.903 29.271 45.373 1.00 53.09 102 PRO A N 1
ATOM 703 C CA . PRO A 1 102 ? 6.585 29.423 46.643 1.00 53.09 102 PRO A CA 1
ATOM 704 C C . PRO A 1 102 ? 6.029 30.637 47.406 1.00 53.09 102 PRO A C 1
ATOM 706 O O . PRO A 1 102 ? 6.110 31.781 46.957 1.00 53.09 102 PRO A O 1
ATOM 709 N N . ARG A 1 103 ? 5.489 30.385 48.599 1.00 42.53 103 ARG A N 1
ATOM 710 C CA . ARG A 1 103 ? 5.506 31.305 49.753 1.00 42.53 103 ARG A CA 1
ATOM 711 C C . ARG A 1 103 ? 5.674 30.448 51.015 1.00 42.53 103 ARG A C 1
ATOM 713 O O . ARG A 1 103 ? 5.075 29.371 51.037 1.00 42.53 103 ARG A O 1
ATOM 720 N N . PRO A 1 104 ? 6.365 30.886 52.084 1.00 55.16 104 PRO A N 1
ATOM 721 C CA . PRO A 1 104 ? 7.001 32.182 52.352 1.00 55.16 104 PRO A CA 1
ATOM 722 C C . PRO A 1 104 ? 8.536 32.195 52.233 1.00 55.16 104 PRO A C 1
ATOM 724 O O . PRO A 1 104 ? 9.153 31.108 52.225 1.00 55.16 104 PRO A O 1
#